Protein AF-A0A0F9JUB5-F1 (afdb_monomer_lite)

Secondary structure (DSSP, 8-state):
-PPPPHHHHHH-HHHHHHHHHHHHHTTTB-TTT--B--TTSEEEEETT-S-GGGGS-GGGEEEEEHHHHHHHHHT--HHHHHHHHHHHHHHHHHTT------

pLDDT: mean 83.16, std 13.09, range [46.84, 95.0]

Sequence (102 aa):
MRPVSKKRQAQMPEYFALVEKLRSECNNRSELSGEQGEWPGVSPHHILGRVSNGLTNPYNIIFLTDLEHKDIHKHNTRERKQALLEYIRPIREKQGYLSIDI

Radius of gyration: 13.21 Å; chains: 1; bounding box: 29×30×32 Å

Organism: NCBI:txid412755

Foldseek 3Di:
DDDDDPVVCVVCVLLVVQQVVVCVLLVCAFPPPRDHDDPPQWDWDFLVDDPDCSSNDQLRITIHGPVVVVVCVVVNDPVVSVVSSVSCVVVVVVVVDDDDPD

Structure (mmCIF, N/CA/C/O backbone):
data_AF-A0A0F9JUB5-F1
#
_entry.id   AF-A0A0F9JUB5-F1
#
loop_
_atom_site.group_PDB
_atom_site.id
_atom_site.type_symbol
_atom_site.label_atom_id
_atom_site.label_alt_id
_atom_site.label_comp_id
_atom_site.label_asym_id
_atom_site.label_entity_id
_atom_site.label_seq_id
_atom_site.pdbx_PDB_ins_code
_atom_site.Cartn_x
_atom_site.Cartn_y
_atom_site.Cartn_z
_atom_site.occupancy
_atom_site.B_iso_or_equiv
_atom_site.auth_seq_id
_atom_site.auth_comp_id
_atom_site.auth_asym_id
_atom_site.auth_atom_id
_atom_site.pdbx_PDB_model_num
ATOM 1 N N . MET A 1 1 ? -3.441 0.423 -16.520 1.00 49.38 1 MET A N 1
ATOM 2 C CA . MET A 1 1 ? -2.803 -0.905 -16.316 1.00 49.38 1 MET A CA 1
ATOM 3 C C . MET A 1 1 ? -3.557 -1.984 -17.092 1.00 49.38 1 MET A C 1
ATOM 5 O O . MET A 1 1 ? -4.768 -1.872 -17.206 1.00 49.38 1 MET A O 1
ATOM 9 N N . ARG A 1 2 ? -2.881 -3.020 -17.619 1.00 46.84 2 ARG A N 1
ATOM 10 C CA . ARG A 1 2 ? -3.558 -4.203 -18.198 1.00 46.84 2 ARG A CA 1
ATOM 11 C C . ARG A 1 2 ? -4.052 -5.128 -17.071 1.00 46.84 2 ARG A C 1
ATOM 13 O O . ARG A 1 2 ? -3.347 -5.229 -16.065 1.00 46.84 2 ARG A O 1
ATOM 20 N N . PRO A 1 3 ? -5.195 -5.821 -17.225 1.00 55.53 3 PRO A N 1
ATOM 21 C CA . PRO A 1 3 ? -5.648 -6.803 -16.245 1.00 55.53 3 PRO A CA 1
ATOM 22 C C . PRO A 1 3 ? -4.611 -7.921 -16.077 1.00 55.53 3 PRO A C 1
ATOM 24 O O . PRO A 1 3 ? -3.974 -8.358 -17.040 1.00 55.53 3 PRO A O 1
ATOM 27 N N . VAL A 1 4 ? -4.421 -8.372 -14.837 1.00 60.56 4 VAL A N 1
ATOM 28 C CA . VAL A 1 4 ? -3.536 -9.500 -14.534 1.00 60.56 4 VAL A CA 1
ATOM 29 C C . VAL A 1 4 ? -4.154 -10.777 -15.106 1.00 60.56 4 VAL A C 1
ATOM 31 O O . VAL A 1 4 ? -5.347 -11.018 -14.942 1.00 60.56 4 VAL A O 1
ATOM 34 N N . SER A 1 5 ? -3.364 -11.604 -15.794 1.00 69.81 5 SER A N 1
ATOM 35 C CA . SER A 1 5 ? -3.879 -12.851 -16.366 1.00 69.81 5 SER A CA 1
ATOM 36 C C . SER A 1 5 ? -4.339 -13.816 -15.264 1.00 69.81 5 SER A C 1
ATOM 38 O O . SER A 1 5 ? -3.661 -13.967 -14.245 1.00 69.81 5 SER A O 1
ATOM 40 N N . LYS A 1 6 ? -5.447 -14.539 -15.492 1.00 65.75 6 LYS A N 1
ATOM 41 C CA . LYS A 1 6 ? -5.956 -15.582 -14.572 1.00 65.75 6 LYS A CA 1
ATOM 42 C C . LYS A 1 6 ? -4.877 -16.612 -14.196 1.00 65.75 6 LYS A C 1
ATOM 44 O O . LYS A 1 6 ? -4.824 -17.084 -13.067 1.00 65.75 6 LYS A O 1
ATOM 49 N N . LYS A 1 7 ? -3.955 -16.892 -15.125 1.00 58.44 7 LYS A N 1
ATOM 50 C CA . LYS A 1 7 ? -2.790 -17.766 -14.916 1.00 58.44 7 LYS A CA 1
ATOM 51 C C . LYS A 1 7 ? -1.831 -17.236 -13.842 1.00 58.44 7 LYS A C 1
ATOM 53 O O . LYS A 1 7 ? -1.299 -18.024 -13.074 1.00 58.44 7 LYS A O 1
ATOM 58 N N . ARG A 1 8 ? -1.623 -15.917 -13.764 1.00 61.88 8 ARG A N 1
ATOM 59 C CA . ARG A 1 8 ? -0.768 -15.292 -12.744 1.00 61.88 8 ARG A CA 1
ATOM 60 C C . ARG A 1 8 ? -1.471 -15.193 -11.389 1.00 61.88 8 ARG A C 1
ATOM 62 O O . ARG A 1 8 ? -0.807 -15.339 -10.372 1.00 61.88 8 ARG A O 1
ATOM 69 N N . GLN A 1 9 ? -2.794 -15.009 -11.379 1.00 61.81 9 GLN A N 1
ATOM 70 C CA . GLN A 1 9 ? -3.599 -15.089 -10.153 1.00 61.81 9 GLN A CA 1
ATOM 71 C C . GLN A 1 9 ? -3.513 -16.471 -9.501 1.00 61.81 9 GLN A C 1
ATOM 73 O O . GLN A 1 9 ? -3.224 -16.571 -8.314 1.00 61.81 9 GLN A O 1
ATOM 78 N N . ALA A 1 10 ? -3.645 -17.532 -10.300 1.00 61.44 10 ALA A N 1
ATOM 79 C CA . ALA A 1 10 ? -3.543 -18.910 -9.823 1.00 61.44 10 ALA A CA 1
ATOM 80 C C . ALA A 1 10 ? -2.147 -19.295 -9.291 1.00 61.44 10 ALA A C 1
ATOM 82 O O . ALA A 1 10 ? -2.033 -20.225 -8.503 1.00 61.44 10 ALA A O 1
ATOM 83 N N . GLN A 1 11 ? -1.083 -18.599 -9.705 1.00 68.75 11 GLN A N 1
ATOM 84 C CA . GLN A 1 11 ? 0.290 -18.880 -9.263 1.00 68.75 11 GLN A CA 1
ATOM 85 C C . GLN A 1 11 ? 0.660 -18.209 -7.935 1.00 68.75 11 GLN A C 1
ATOM 87 O O . GLN A 1 11 ? 1.684 -18.552 -7.354 1.00 68.75 11 GLN A O 1
ATOM 92 N N . MET A 1 12 ? -0.133 -17.241 -7.466 1.00 79.25 12 MET A N 1
ATOM 93 C CA . MET A 1 12 ? 0.151 -16.483 -6.244 1.00 79.25 12 MET A CA 1
ATOM 94 C C . MET A 1 12 ? -1.133 -16.169 -5.454 1.00 79.25 12 MET A C 1
ATOM 96 O O . MET A 1 12 ? -1.425 -14.997 -5.204 1.00 79.25 12 MET A O 1
ATOM 100 N N . PRO A 1 13 ? -1.931 -17.182 -5.075 1.00 83.06 13 PRO A N 1
ATOM 101 C CA . PRO A 1 13 ? -3.244 -16.968 -4.465 1.00 83.06 13 PRO A CA 1
ATOM 102 C C . PRO A 1 13 ? -3.170 -16.136 -3.177 1.00 83.06 13 PRO A C 1
ATOM 104 O O . PRO A 1 13 ? -3.967 -15.221 -2.994 1.00 83.06 13 PRO A O 1
ATOM 107 N N . GLU A 1 14 ? -2.163 -16.382 -2.336 1.00 84.56 14 GLU A N 1
ATOM 108 C CA . GLU A 1 14 ? -1.954 -15.662 -1.073 1.00 84.56 14 GLU A CA 1
ATOM 109 C C . GLU A 1 14 ? -1.698 -14.165 -1.282 1.00 84.56 14 GLU A C 1
ATOM 111 O O . GLU A 1 14 ? -2.224 -13.330 -0.550 1.00 84.56 14 GLU A O 1
ATOM 116 N N . TYR A 1 15 ? -0.943 -13.807 -2.324 1.00 87.25 15 TYR A N 1
ATOM 117 C CA . TYR A 1 15 ? -0.688 -12.410 -2.670 1.00 87.25 15 TYR A CA 1
ATOM 118 C C . TYR A 1 15 ? -1.970 -11.688 -3.091 1.00 87.25 15 TYR A C 1
ATOM 120 O O . TYR A 1 15 ? -2.243 -10.587 -2.618 1.00 87.25 15 TYR A O 1
ATOM 128 N N . PHE A 1 16 ? -2.765 -12.293 -3.979 1.00 86.56 16 PHE A N 1
ATOM 129 C CA . PHE A 1 16 ? -3.997 -11.657 -4.446 1.00 86.56 16 PHE A CA 1
ATOM 130 C C . PHE A 1 16 ? -5.034 -11.545 -3.332 1.00 86.56 16 PHE A C 1
ATOM 132 O O . PHE A 1 16 ? -5.643 -10.485 -3.205 1.00 86.56 16 PHE A O 1
ATOM 139 N N . ALA A 1 17 ? -5.163 -12.574 -2.490 1.00 89.75 17 ALA A N 1
ATOM 140 C CA . ALA A 1 17 ? -6.020 -12.530 -1.310 1.00 89.75 17 ALA A CA 1
ATOM 141 C C . ALA A 1 17 ? -5.600 -11.407 -0.347 1.00 89.75 17 ALA A C 1
ATOM 143 O O . ALA A 1 17 ? -6.446 -10.650 0.125 1.00 89.75 17 ALA A O 1
ATOM 144 N N . LEU A 1 18 ? -4.293 -11.244 -0.105 1.00 91.56 18 LEU A N 1
ATOM 145 C CA . LEU A 1 18 ? -3.775 -10.156 0.723 1.00 91.56 18 LEU A CA 1
ATOM 146 C C . LEU A 1 18 ? -4.084 -8.779 0.124 1.00 91.56 18 LEU A C 1
ATOM 148 O O . LEU A 1 18 ? -4.580 -7.902 0.825 1.00 91.56 18 LEU A O 1
ATOM 152 N N . VAL A 1 19 ? -3.804 -8.577 -1.165 1.00 90.88 19 VAL A N 1
ATOM 153 C CA . VAL A 1 19 ? -4.064 -7.302 -1.853 1.00 90.88 19 VAL A CA 1
ATOM 154 C C . VAL A 1 19 ? -5.551 -6.958 -1.820 1.00 90.88 19 VAL A C 1
ATOM 156 O O . VAL A 1 19 ? -5.904 -5.816 -1.543 1.00 90.88 19 VAL A O 1
ATOM 159 N N . GLU A 1 20 ? -6.431 -7.922 -2.075 1.00 90.81 20 GLU A N 1
ATOM 160 C CA . GLU A 1 20 ? -7.878 -7.708 -2.026 1.00 90.81 20 GLU A CA 1
ATOM 161 C C . GLU A 1 20 ? -8.355 -7.347 -0.612 1.00 90.81 20 GLU A C 1
ATOM 163 O O . GLU A 1 20 ? -9.111 -6.387 -0.444 1.00 90.81 20 GLU A O 1
ATOM 168 N N . LYS A 1 21 ? -7.832 -8.034 0.411 1.00 92.94 21 LYS A N 1
ATOM 169 C CA . LYS A 1 21 ? -8.115 -7.730 1.816 1.00 92.94 21 LYS A CA 1
ATOM 170 C C . LYS A 1 21 ? -7.670 -6.316 2.195 1.00 92.94 21 LYS A C 1
ATOM 172 O O . LYS A 1 21 ? -8.496 -5.525 2.644 1.00 92.94 21 LYS A O 1
ATOM 177 N N . LEU A 1 22 ? -6.405 -5.969 1.947 1.00 93.31 22 LEU A N 1
ATOM 178 C CA . LEU A 1 22 ? -5.853 -4.642 2.246 1.00 93.31 22 LEU A CA 1
ATOM 179 C C . LEU A 1 22 ? -6.628 -3.527 1.529 1.00 93.31 22 LEU A C 1
ATOM 181 O O . LEU A 1 22 ? -6.893 -2.474 2.106 1.00 93.31 22 LEU A O 1
ATOM 185 N N . ARG A 1 23 ? -7.047 -3.774 0.285 1.00 90.81 23 ARG A N 1
ATOM 186 C CA . ARG A 1 23 ? -7.857 -2.834 -0.493 1.00 90.81 23 ARG A CA 1
ATOM 187 C C . ARG A 1 23 ? -9.233 -2.589 0.126 1.00 90.81 23 ARG A C 1
ATOM 189 O O . ARG A 1 23 ? -9.713 -1.454 0.144 1.00 90.81 23 ARG A O 1
ATOM 196 N N . SER A 1 24 ? -9.879 -3.649 0.605 1.00 90.69 24 SER A N 1
ATOM 197 C CA . SER A 1 24 ? -11.142 -3.532 1.331 1.00 90.69 24 SER A CA 1
ATOM 198 C C . SER A 1 24 ? -10.942 -2.768 2.642 1.00 90.69 24 SER A C 1
ATOM 200 O O . SER A 1 24 ? -11.733 -1.885 2.963 1.00 90.69 24 SER A O 1
ATOM 202 N N . GLU A 1 25 ? -9.860 -3.053 3.371 1.00 91.94 25 GLU A N 1
ATOM 203 C CA . GLU A 1 25 ? -9.524 -2.397 4.641 1.00 91.94 25 GLU A CA 1
ATOM 204 C C . GLU A 1 25 ? -9.202 -0.898 4.471 1.00 91.94 25 GLU A C 1
ATOM 206 O O . GLU A 1 25 ? -9.476 -0.113 5.379 1.00 91.94 25 GLU A O 1
ATOM 211 N N . CYS A 1 26 ? -8.686 -0.462 3.312 1.00 89.75 26 CYS A N 1
ATOM 212 C CA . CYS A 1 26 ? -8.508 0.964 2.997 1.00 89.75 26 CYS A CA 1
ATOM 213 C C . CYS A 1 26 ? -9.736 1.622 2.330 1.00 89.75 26 CYS A C 1
ATOM 215 O O . CYS A 1 26 ? -9.712 2.821 2.032 1.00 89.75 26 CYS A O 1
ATOM 217 N N . ASN A 1 27 ? -10.830 0.877 2.130 1.00 89.81 27 ASN A N 1
ATOM 218 C CA . ASN A 1 27 ? -12.046 1.321 1.442 1.00 89.81 27 ASN A CA 1
ATOM 219 C C . ASN A 1 27 ? -11.783 1.852 0.018 1.00 89.81 27 ASN A C 1
ATOM 221 O O . ASN A 1 27 ? -12.316 2.890 -0.373 1.00 89.81 27 ASN A O 1
ATOM 225 N N . ASN A 1 28 ? -10.940 1.160 -0.759 1.00 87.31 28 ASN A N 1
ATOM 226 C CA . ASN A 1 28 ? -10.572 1.556 -2.129 1.00 87.31 28 ASN A CA 1
ATOM 227 C C . ASN A 1 28 ? -9.954 2.967 -2.237 1.00 87.31 28 ASN A C 1
ATOM 229 O O . ASN A 1 28 ? -10.136 3.656 -3.244 1.00 87.31 28 ASN A O 1
ATOM 233 N N . ARG A 1 29 ? -9.238 3.410 -1.198 1.00 90.94 29 ARG A N 1
ATOM 234 C CA . ARG A 1 29 ? -8.576 4.720 -1.160 1.00 90.94 29 ARG A CA 1
ATOM 235 C C . ARG A 1 29 ? -7.070 4.595 -1.211 1.00 90.94 29 ARG A C 1
ATOM 237 O O . ARG A 1 29 ? -6.510 3.592 -0.765 1.00 90.94 29 ARG A O 1
ATOM 244 N N . SER A 1 30 ? -6.429 5.649 -1.704 1.00 92.88 30 SER A N 1
ATOM 245 C CA . SER A 1 30 ? -5.019 5.869 -1.426 1.00 92.88 30 SER A CA 1
ATOM 246 C C . SER A 1 30 ? -4.803 5.940 0.079 1.00 92.88 30 SER A C 1
ATOM 248 O O . SER A 1 30 ? -5.523 6.625 0.805 1.00 92.88 30 SER A O 1
ATOM 250 N N . GLU A 1 31 ? -3.785 5.235 0.540 1.00 93.56 31 GLU A N 1
ATOM 251 C CA . GLU A 1 31 ? -3.350 5.263 1.923 1.00 93.56 31 GLU A CA 1
ATOM 252 C C . GLU A 1 31 ? -2.452 6.464 2.218 1.00 93.56 31 GLU A C 1
ATOM 254 O O . GLU A 1 31 ? -2.188 6.696 3.386 1.00 93.56 31 GLU A O 1
ATOM 259 N N . LEU A 1 32 ? -2.016 7.239 1.212 1.00 92.19 32 LEU A N 1
ATOM 260 C CA . LEU A 1 32 ? -1.283 8.495 1.418 1.00 92.19 32 LEU A CA 1
ATOM 261 C C . LEU A 1 32 ? -2.209 9.713 1.447 1.00 92.19 32 LEU A C 1
ATOM 263 O O . LEU A 1 32 ? -2.195 10.471 2.414 1.00 92.19 32 LEU A O 1
ATOM 267 N N . SER A 1 33 ? -3.000 9.917 0.394 1.00 92.00 33 SER A N 1
ATOM 268 C CA . SER A 1 33 ? -3.869 11.097 0.253 1.00 92.00 33 SER A CA 1
ATOM 269 C C . SER A 1 33 ? -5.293 10.884 0.761 1.00 92.00 33 SER A C 1
ATOM 271 O O . SER A 1 33 ? -6.008 11.854 1.008 1.00 92.00 33 SER A O 1
ATOM 273 N N . GLY A 1 34 ? -5.739 9.633 0.909 1.00 89.00 34 GLY A N 1
ATOM 274 C CA . GLY A 1 34 ? -7.139 9.319 1.196 1.00 89.00 34 GLY A CA 1
ATOM 275 C C . GLY A 1 34 ? -8.068 9.458 -0.014 1.00 89.00 34 GLY A C 1
ATOM 276 O O . GLY A 1 34 ? -9.274 9.253 0.134 1.00 89.00 34 GLY A O 1
ATOM 277 N N . GLU A 1 35 ? -7.544 9.780 -1.201 1.00 87.62 35 GLU A N 1
ATOM 278 C CA . GLU A 1 35 ? -8.344 9.890 -2.421 1.00 87.62 35 GLU A CA 1
ATOM 279 C C . GLU A 1 35 ? -8.970 8.540 -2.790 1.00 87.62 35 GLU A C 1
ATOM 281 O O . GLU A 1 35 ? -8.296 7.506 -2.823 1.00 87.62 35 GLU A O 1
ATOM 286 N N . GLN A 1 36 ? -10.279 8.546 -3.062 1.00 79.88 36 GLN A N 1
ATOM 287 C CA . GLN A 1 36 ? -10.974 7.394 -3.632 1.00 79.88 36 GLN A CA 1
ATOM 288 C C . GLN A 1 36 ? -10.665 7.291 -5.121 1.00 79.88 36 GLN A C 1
ATOM 290 O O . GLN A 1 36 ? -10.703 8.284 -5.844 1.00 79.88 36 GLN A O 1
ATOM 295 N N . GLY A 1 37 ? -10.438 6.070 -5.592 1.00 67.38 37 GLY A N 1
ATOM 296 C CA . GLY A 1 37 ? -10.367 5.795 -7.018 1.00 67.38 37 GLY A CA 1
ATOM 297 C C . GLY A 1 37 ? -10.931 4.422 -7.328 1.00 67.38 37 GLY A C 1
ATOM 298 O O . GLY A 1 37 ? -10.582 3.424 -6.694 1.00 67.38 37 GLY A O 1
ATOM 299 N N . GLU A 1 38 ? -11.803 4.360 -8.330 1.00 65.81 38 GLU A N 1
ATOM 300 C CA . GLU A 1 38 ? -12.219 3.085 -8.898 1.00 65.81 38 GLU A CA 1
ATOM 301 C C . GLU A 1 38 ? -11.022 2.415 -9.555 1.00 65.81 38 GLU A C 1
ATOM 303 O O . GLU A 1 38 ? -10.239 3.061 -10.247 1.00 65.81 38 GLU A O 1
ATOM 308 N N . TRP A 1 39 ? -10.867 1.109 -9.355 1.00 58.22 39 TRP A N 1
ATOM 309 C CA . TRP A 1 39 ? -9.784 0.366 -9.988 1.00 58.22 39 TRP A CA 1
ATOM 310 C C . TRP A 1 39 ? -9.841 0.497 -11.510 1.00 58.22 39 TRP A C 1
ATOM 312 O O . TRP A 1 39 ? -10.885 0.213 -12.097 1.00 58.22 39 TRP A O 1
ATOM 322 N N . PRO A 1 40 ? -8.724 0.853 -12.168 1.00 58.94 40 PRO A N 1
ATOM 323 C CA . PRO A 1 40 ? -7.337 0.778 -11.678 1.00 58.94 40 PRO A CA 1
ATOM 324 C C . PRO A 1 40 ? -6.772 2.023 -10.958 1.00 58.94 40 PRO A C 1
ATOM 326 O O . PRO A 1 40 ? -5.581 2.039 -10.664 1.00 58.94 40 PRO A O 1
ATOM 329 N N . GLY A 1 41 ? -7.582 3.036 -10.658 1.00 73.00 41 GLY A N 1
ATOM 330 C CA . GLY A 1 41 ? -7.161 4.340 -10.134 1.00 73.00 41 GLY A CA 1
ATOM 331 C C . GLY A 1 41 ? -6.420 4.330 -8.793 1.00 73.00 41 GLY A C 1
ATOM 332 O O . GLY A 1 41 ? -5.610 5.224 -8.579 1.00 73.00 41 GLY A O 1
ATOM 333 N N . VAL A 1 42 ? -6.630 3.321 -7.933 1.00 86.00 42 VAL A N 1
ATOM 334 C CA . VAL A 1 42 ? -5.815 3.071 -6.729 1.00 86.00 42 VAL A CA 1
ATOM 335 C C . VAL A 1 42 ? -5.222 1.665 -6.797 1.00 86.00 42 VAL A C 1
ATOM 337 O O . VAL A 1 42 ? -5.954 0.674 -6.809 1.00 86.00 42 VAL A O 1
ATOM 340 N N . SER A 1 43 ? -3.894 1.570 -6.829 1.00 88.12 43 SER A N 1
ATOM 341 C CA . SER A 1 43 ? -3.158 0.327 -7.085 1.00 88.12 43 SER A CA 1
ATOM 342 C C . SER A 1 43 ? -2.110 0.023 -6.004 1.00 88.12 43 SER A C 1
ATOM 344 O O . SER A 1 43 ? -1.506 0.953 -5.462 1.00 88.12 43 SER A O 1
ATOM 346 N N . PRO A 1 44 ? -1.826 -1.263 -5.710 1.00 91.31 44 PRO A N 1
ATOM 347 C CA . PRO A 1 44 ? -0.811 -1.642 -4.733 1.00 91.31 44 PRO A CA 1
ATOM 348 C C . PRO A 1 44 ? 0.602 -1.319 -5.241 1.00 91.31 44 PRO A C 1
ATOM 350 O O . PRO A 1 44 ? 1.010 -1.732 -6.333 1.00 91.31 44 PRO A O 1
ATOM 353 N N . HIS A 1 45 ? 1.377 -0.628 -4.416 1.00 91.62 45 HIS A N 1
ATOM 354 C CA . HIS A 1 45 ? 2.801 -0.363 -4.581 1.00 91.62 45 HIS A CA 1
ATOM 355 C C . HIS A 1 45 ? 3.609 -1.169 -3.560 1.00 91.62 45 HIS A C 1
ATOM 357 O O . HIS A 1 45 ? 3.177 -1.324 -2.423 1.00 91.62 45 HIS A O 1
ATOM 363 N N . HIS A 1 46 ? 4.781 -1.672 -3.964 1.00 92.06 46 HIS A N 1
ATOM 364 C CA . HIS A 1 46 ? 5.680 -2.410 -3.071 1.00 92.06 46 HIS A CA 1
ATOM 365 C C . HIS A 1 46 ? 6.878 -1.534 -2.705 1.00 92.06 46 HIS A C 1
ATOM 367 O O . HIS A 1 46 ? 7.743 -1.317 -3.555 1.00 92.06 46 HIS A O 1
ATOM 373 N N . ILE A 1 47 ? 6.938 -1.060 -1.461 1.00 91.06 47 ILE A N 1
ATOM 374 C CA . ILE A 1 47 ? 7.874 -0.018 -1.003 1.00 91.06 47 ILE A CA 1
ATOM 375 C C . ILE A 1 47 ? 9.342 -0.459 -1.169 1.00 91.06 47 ILE A C 1
ATOM 377 O O . ILE A 1 47 ? 10.182 0.269 -1.700 1.00 91.06 47 ILE A O 1
ATOM 381 N N . LEU A 1 48 ? 9.658 -1.691 -0.773 1.00 88.44 48 LEU A N 1
ATOM 382 C CA . LEU A 1 48 ? 10.979 -2.312 -0.901 1.00 88.44 48 LEU A CA 1
ATOM 383 C C . LEU A 1 48 ? 11.173 -3.049 -2.236 1.00 88.44 48 LEU A C 1
ATOM 385 O O . LEU A 1 48 ? 12.233 -3.622 -2.485 1.00 88.44 48 LEU A O 1
ATOM 389 N N . GLY A 1 49 ? 10.182 -3.010 -3.130 1.00 83.38 49 GLY A N 1
ATOM 390 C CA . GLY A 1 49 ? 10.155 -3.804 -4.354 1.00 83.38 49 GLY A CA 1
ATOM 391 C C . GLY A 1 49 ? 9.602 -5.218 -4.143 1.00 83.38 49 GLY A C 1
ATOM 392 O O . GLY A 1 49 ? 9.050 -5.554 -3.098 1.00 83.38 49 GLY A O 1
ATOM 393 N N . ARG A 1 50 ? 9.715 -6.050 -5.186 1.00 78.12 50 ARG A N 1
ATOM 394 C CA . ARG A 1 50 ? 9.097 -7.390 -5.279 1.00 78.12 50 ARG A CA 1
ATOM 395 C C . ARG A 1 50 ? 10.050 -8.541 -4.921 1.00 78.12 50 ARG A C 1
ATOM 397 O O . ARG A 1 50 ? 9.904 -9.639 -5.446 1.00 78.12 50 ARG A O 1
ATOM 404 N N . VAL A 1 51 ? 11.072 -8.276 -4.112 1.00 69.56 51 VAL A N 1
ATOM 405 C CA . VAL A 1 51 ? 12.112 -9.260 -3.769 1.00 69.56 51 VAL A CA 1
ATOM 406 C C . VAL A 1 51 ? 11.661 -10.168 -2.617 1.00 69.56 51 VAL A C 1
ATOM 408 O O . VAL A 1 51 ? 11.170 -9.680 -1.602 1.00 69.56 51 VAL A O 1
ATOM 411 N N . SER A 1 52 ? 11.870 -11.485 -2.773 1.00 63.59 52 SER A N 1
ATOM 412 C CA . SER A 1 52 ? 11.615 -12.528 -1.759 1.00 63.59 52 SER A CA 1
ATOM 413 C C . S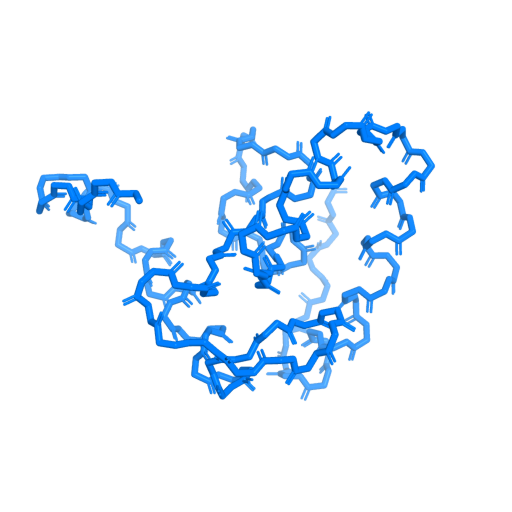ER A 1 52 ? 10.194 -12.469 -1.146 1.00 63.59 52 SER A C 1
ATOM 415 O O . SER A 1 52 ? 9.227 -12.164 -1.848 1.00 63.59 52 SER A O 1
ATOM 417 N N . ASN A 1 53 ? 10.0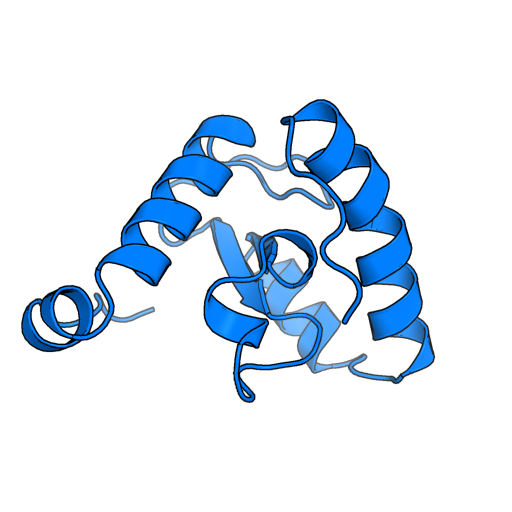63 -12.728 0.161 1.00 60.91 53 ASN A N 1
ATOM 418 C CA . ASN A 1 53 ? 8.833 -12.676 0.966 1.00 60.91 53 ASN A CA 1
ATOM 419 C C . ASN A 1 53 ? 8.156 -11.287 1.011 1.00 60.91 53 ASN A C 1
ATOM 421 O O . ASN A 1 53 ? 7.095 -11.131 1.609 1.00 60.91 53 ASN A O 1
ATOM 425 N N . GLY A 1 54 ? 8.727 -10.260 0.369 1.00 70.50 54 GLY A N 1
ATOM 426 C CA . GLY A 1 54 ? 8.157 -8.913 0.341 1.00 70.50 54 GLY A CA 1
ATOM 427 C C . GLY A 1 54 ? 6.818 -8.814 -0.397 1.00 70.50 54 GLY A C 1
ATOM 428 O O . GLY A 1 54 ? 6.108 -7.829 -0.219 1.00 70.50 54 GLY A O 1
ATOM 429 N N . LEU A 1 55 ? 6.455 -9.805 -1.218 1.00 81.31 55 LEU A N 1
ATOM 430 C CA . LEU A 1 55 ? 5.184 -9.807 -1.953 1.00 81.31 55 LEU A CA 1
ATOM 431 C C . LEU A 1 55 ? 3.980 -10.058 -1.040 1.00 81.31 55 LEU A C 1
ATOM 433 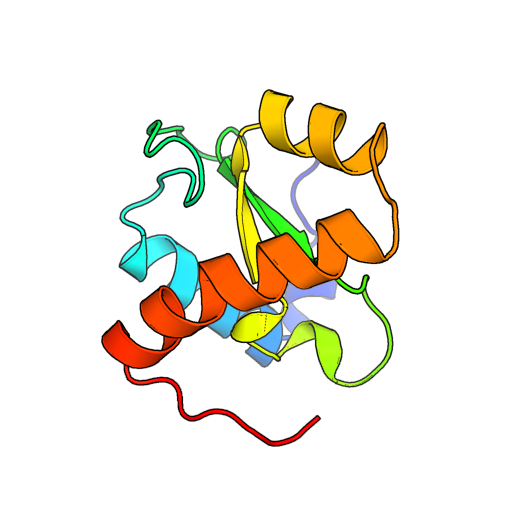O O . LEU A 1 55 ? 2.939 -9.453 -1.251 1.00 81.31 55 LEU A O 1
ATOM 437 N N . THR A 1 56 ? 4.112 -10.909 -0.026 1.00 85.19 56 THR A N 1
ATOM 438 C CA . THR A 1 56 ? 3.032 -11.235 0.924 1.00 85.19 56 THR A CA 1
ATOM 439 C C . THR A 1 56 ? 3.193 -10.523 2.266 1.00 85.19 56 THR A C 1
ATOM 441 O O . THR A 1 56 ? 2.448 -10.791 3.204 1.00 85.19 56 THR A O 1
ATOM 444 N N . ASN A 1 57 ? 4.139 -9.586 2.368 1.00 89.38 57 ASN A N 1
ATOM 445 C CA . ASN A 1 57 ? 4.309 -8.767 3.558 1.00 89.38 57 ASN A CA 1
ATOM 446 C C . ASN A 1 57 ? 3.360 -7.548 3.508 1.00 89.38 57 ASN A C 1
ATOM 448 O O . ASN A 1 57 ? 3.574 -6.658 2.677 1.00 89.38 57 ASN A O 1
ATOM 452 N N . PRO A 1 58 ? 2.359 -7.441 4.406 1.00 92.12 58 PRO A N 1
ATOM 453 C CA . PRO A 1 58 ? 1.418 -6.320 4.419 1.00 92.12 58 PRO A CA 1
ATOM 454 C C . PRO A 1 58 ? 2.093 -4.963 4.668 1.00 92.12 58 PRO A C 1
ATOM 456 O O . PRO A 1 58 ? 1.612 -3.946 4.171 1.00 92.12 58 PRO A O 1
ATOM 459 N N . TYR A 1 59 ? 3.224 -4.932 5.380 1.00 92.62 59 TYR A N 1
ATOM 460 C CA . TYR A 1 59 ? 3.994 -3.711 5.642 1.00 92.62 59 TYR A CA 1
ATOM 461 C C . TYR A 1 59 ? 4.774 -3.225 4.423 1.00 92.62 59 TYR A C 1
ATOM 463 O O . TYR A 1 5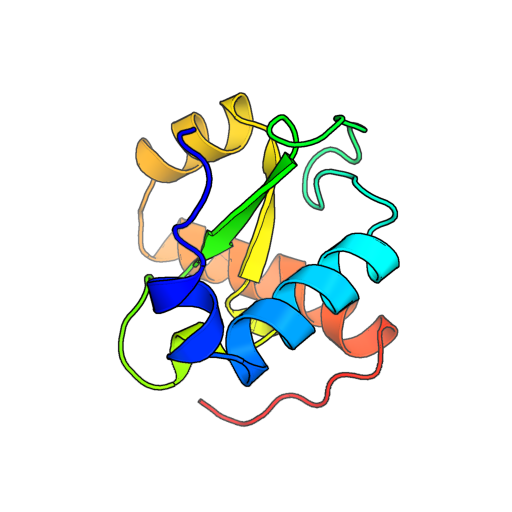9 ? 5.185 -2.072 4.373 1.00 92.62 59 TYR A O 1
ATOM 471 N N . ASN A 1 60 ? 4.984 -4.085 3.426 1.00 92.44 60 ASN A N 1
ATOM 472 C CA . ASN A 1 60 ? 5.640 -3.696 2.185 1.00 92.44 60 ASN A CA 1
ATOM 473 C C . ASN A 1 60 ? 4.648 -3.157 1.143 1.00 92.44 60 ASN A C 1
ATOM 475 O O . ASN A 1 60 ? 5.075 -2.663 0.103 1.00 92.44 60 ASN A O 1
ATOM 479 N N . ILE A 1 61 ? 3.341 -3.264 1.387 1.00 93.25 61 ILE A N 1
ATOM 480 C CA . ILE A 1 61 ? 2.300 -2.886 0.432 1.00 93.25 61 ILE A CA 1
ATOM 481 C C . ILE A 1 61 ? 1.652 -1.580 0.879 1.00 93.25 61 ILE A C 1
ATOM 483 O O . ILE A 1 61 ? 1.228 -1.461 2.024 1.00 93.25 61 ILE A O 1
ATOM 487 N N . ILE A 1 62 ? 1.517 -0.634 -0.047 1.00 93.69 62 ILE A N 1
ATOM 488 C CA . ILE A 1 62 ? 0.746 0.601 0.134 1.00 93.69 62 ILE A CA 1
ATOM 489 C C . ILE A 1 62 ? -0.144 0.850 -1.089 1.00 93.69 62 ILE A C 1
ATOM 491 O O . ILE A 1 62 ? 0.302 0.687 -2.226 1.00 93.69 62 ILE A O 1
ATOM 495 N N . PHE A 1 63 ? -1.407 1.209 -0.876 1.00 94.06 63 PHE A N 1
ATOM 496 C CA . PHE A 1 63 ? -2.344 1.566 -1.941 1.00 94.06 63 PHE A CA 1
ATOM 497 C C . PHE A 1 63 ? -2.241 3.043 -2.276 1.00 94.06 63 PHE A C 1
ATOM 499 O O . PHE A 1 63 ? -2.253 3.887 -1.388 1.00 94.06 63 PHE A O 1
ATOM 506 N N . LEU A 1 64 ? -2.136 3.347 -3.564 1.00 92.62 64 LEU A N 1
ATOM 507 C CA . LEU A 1 64 ? -1.786 4.676 -4.047 1.00 92.62 64 LEU A CA 1
ATOM 508 C C . LEU A 1 64 ? -2.497 4.991 -5.354 1.00 92.62 64 LEU A C 1
ATOM 510 O O . LEU A 1 64 ? -2.750 4.080 -6.147 1.00 92.62 64 LEU A O 1
ATOM 514 N N . THR A 1 65 ? -2.730 6.272 -5.613 1.00 91.38 65 THR A N 1
ATOM 515 C CA . THR A 1 65 ? -3.195 6.748 -6.915 1.00 91.38 65 THR A CA 1
ATOM 516 C C . THR A 1 65 ? -2.109 6.624 -7.985 1.00 91.38 65 THR A C 1
ATOM 518 O O . THR A 1 65 ? -0.912 6.525 -7.693 1.00 91.38 65 THR A O 1
ATOM 521 N N . ASP A 1 66 ? -2.502 6.680 -9.258 1.00 88.38 66 ASP A N 1
ATOM 522 C CA . ASP A 1 66 ? -1.556 6.682 -10.383 1.00 88.38 66 ASP A CA 1
ATOM 523 C C . ASP A 1 66 ? -0.544 7.846 -10.321 1.00 88.38 66 ASP A C 1
ATOM 525 O O . ASP A 1 66 ? 0.594 7.709 -10.783 1.00 88.38 66 ASP A O 1
ATOM 529 N N . LEU A 1 67 ? -0.940 8.999 -9.769 1.00 89.19 67 LEU A N 1
ATOM 530 C CA . LEU A 1 67 ? -0.055 10.156 -9.601 1.00 89.19 67 LEU A CA 1
ATOM 531 C C . LEU A 1 67 ? 0.977 9.911 -8.496 1.00 89.19 67 LEU A C 1
ATOM 533 O O . LEU A 1 67 ? 2.166 10.145 -8.711 1.00 89.19 67 LEU A O 1
ATOM 537 N N . GLU A 1 68 ? 0.546 9.364 -7.362 1.00 91.75 68 GLU A N 1
ATOM 538 C CA . GLU A 1 68 ? 1.429 9.002 -6.249 1.00 91.75 68 GLU A CA 1
ATOM 539 C C . GLU A 1 68 ? 2.413 7.893 -6.642 1.00 91.75 68 GLU A C 1
ATOM 541 O O . GLU A 1 68 ? 3.590 7.959 -6.288 1.00 91.75 68 GLU A O 1
ATOM 546 N N . HIS A 1 69 ? 1.981 6.909 -7.445 1.00 89.44 69 HIS A N 1
ATOM 547 C CA . HIS A 1 69 ? 2.889 5.898 -8.008 1.00 89.44 69 HIS A CA 1
ATOM 548 C C . HIS A 1 69 ? 4.030 6.544 -8.794 1.00 89.44 69 HIS A C 1
ATOM 550 O O . HIS A 1 69 ? 5.193 6.175 -8.620 1.00 89.44 69 HIS A O 1
ATOM 556 N N . LYS A 1 70 ? 3.710 7.507 -9.666 1.00 89.31 70 LYS A N 1
ATOM 557 C CA . LYS A 1 70 ? 4.714 8.213 -10.477 1.00 89.31 70 LYS A CA 1
ATOM 558 C C . LYS A 1 70 ? 5.666 9.030 -9.607 1.00 89.31 70 LYS A C 1
ATOM 560 O O . LYS A 1 70 ? 6.869 9.012 -9.867 1.00 89.31 70 LYS A O 1
ATOM 565 N N . ASP A 1 71 ? 5.143 9.705 -8.586 1.00 90.12 71 ASP A N 1
ATOM 566 C CA . ASP A 1 71 ? 5.942 10.499 -7.652 1.00 90.12 71 ASP A CA 1
ATOM 567 C C . ASP A 1 71 ? 6.949 9.631 -6.884 1.00 90.12 71 ASP A C 1
ATOM 569 O O . ASP A 1 71 ? 8.155 9.890 -6.915 1.00 90.12 71 ASP A O 1
ATOM 573 N N . ILE A 1 72 ? 6.490 8.518 -6.304 1.00 88.19 72 ILE A N 1
ATOM 574 C CA . ILE A 1 72 ? 7.362 7.591 -5.571 1.00 88.19 72 ILE A CA 1
ATOM 575 C C . ILE A 1 72 ? 8.438 7.002 -6.482 1.00 88.19 72 ILE A C 1
ATOM 577 O O . ILE A 1 72 ? 9.600 6.915 -6.084 1.00 88.19 72 ILE A O 1
ATOM 581 N N . HIS A 1 73 ? 8.094 6.627 -7.718 1.00 86.00 73 HIS A N 1
ATOM 582 C CA . HIS A 1 73 ? 9.083 6.120 -8.670 1.00 86.00 73 HIS A CA 1
ATOM 583 C C . HIS A 1 73 ? 10.150 7.159 -9.029 1.00 86.00 73 HIS A C 1
ATOM 585 O O . HIS A 1 73 ? 11.314 6.792 -9.203 1.00 86.00 73 HIS A O 1
ATOM 591 N N . LYS A 1 74 ? 9.779 8.441 -9.105 1.00 87.06 74 LYS A N 1
ATOM 592 C CA . LYS A 1 74 ? 10.710 9.545 -9.360 1.00 87.06 74 LYS A CA 1
ATOM 593 C C . LYS A 1 74 ? 11.618 9.831 -8.157 1.00 87.06 74 LYS A C 1
ATOM 595 O O . LYS A 1 74 ? 12.773 10.203 -8.347 1.00 87.06 74 LYS A O 1
ATOM 600 N N . HIS A 1 75 ? 11.125 9.609 -6.939 1.00 85.38 75 HIS A N 1
ATOM 601 C CA . HIS A 1 75 ? 11.810 9.913 -5.677 1.00 85.38 75 HIS A CA 1
ATOM 602 C C . HIS A 1 75 ? 12.154 8.652 -4.860 1.00 85.38 75 HIS A C 1
ATOM 604 O O . HIS A 1 75 ? 12.026 8.620 -3.637 1.00 85.38 75 HIS A O 1
ATOM 610 N N . ASN A 1 76 ? 12.615 7.599 -5.541 1.00 83.69 76 ASN A N 1
ATOM 611 C CA . ASN A 1 76 ? 12.832 6.264 -4.975 1.00 83.69 76 ASN A CA 1
ATOM 612 C C . ASN A 1 76 ? 14.145 6.124 -4.166 1.00 83.69 76 ASN A C 1
ATOM 614 O O . ASN A 1 76 ? 14.970 5.252 -4.454 1.00 83.69 76 ASN A O 1
ATOM 618 N N . THR A 1 77 ? 14.370 6.991 -3.175 1.00 90.56 77 THR A N 1
ATOM 619 C CA . THR A 1 77 ? 15.556 6.929 -2.300 1.00 90.56 77 THR A CA 1
ATOM 620 C C . THR A 1 77 ? 15.347 5.986 -1.114 1.00 90.56 77 THR A C 1
ATOM 622 O O . THR A 1 77 ? 14.222 5.601 -0.785 1.00 90.56 77 THR A O 1
ATOM 625 N N . ARG A 1 78 ? 16.441 5.603 -0.442 1.00 89.50 78 ARG A N 1
ATOM 626 C CA . ARG A 1 78 ? 16.384 4.750 0.755 1.00 89.50 78 ARG A CA 1
ATOM 627 C C . ARG A 1 78 ? 15.602 5.425 1.883 1.00 89.50 78 ARG A C 1
ATOM 629 O O . ARG A 1 78 ? 14.772 4.782 2.515 1.00 89.50 78 ARG A O 1
ATOM 636 N N . GLU A 1 79 ? 15.839 6.713 2.096 1.00 91.62 79 GLU A N 1
ATOM 637 C CA . GLU A 1 79 ? 15.191 7.527 3.126 1.00 91.62 79 GLU A CA 1
ATOM 638 C C . GLU A 1 79 ? 13.685 7.604 2.877 1.00 91.62 79 GLU A C 1
ATOM 640 O O . GLU A 1 79 ? 12.890 7.438 3.799 1.00 91.62 79 GLU A O 1
ATOM 645 N N . ARG A 1 80 ? 13.273 7.774 1.613 1.00 90.50 80 ARG A N 1
ATOM 646 C CA . ARG A 1 80 ? 11.853 7.821 1.257 1.00 90.50 80 ARG A CA 1
ATOM 647 C C . ARG A 1 80 ? 11.162 6.479 1.482 1.00 90.50 80 ARG A C 1
ATOM 649 O O . ARG A 1 80 ? 10.049 6.461 1.998 1.00 90.50 80 ARG A O 1
ATOM 656 N N . LYS A 1 81 ? 11.819 5.364 1.145 1.00 91.38 81 LYS A N 1
ATOM 657 C CA . LYS A 1 81 ? 11.300 4.019 1.445 1.00 91.38 81 LYS A CA 1
ATOM 658 C C . LYS A 1 81 ? 11.131 3.800 2.943 1.00 91.38 81 LYS A C 1
ATOM 660 O O . LYS A 1 81 ? 10.089 3.311 3.360 1.00 91.38 81 LYS A O 1
ATOM 665 N N . GLN A 1 82 ? 12.126 4.189 3.739 1.00 92.62 82 GLN A N 1
ATOM 666 C CA . GLN A 1 82 ? 12.069 4.071 5.194 1.00 92.62 82 GLN A CA 1
ATOM 667 C C . GLN A 1 82 ? 10.907 4.890 5.772 1.00 92.62 82 GLN A C 1
ATOM 669 O O . GLN A 1 82 ? 10.104 4.353 6.528 1.00 92.62 82 GLN A O 1
ATOM 674 N N . ALA A 1 83 ? 10.743 6.140 5.331 1.00 93.31 83 ALA A N 1
ATOM 675 C CA . ALA A 1 83 ? 9.630 6.988 5.752 1.00 93.31 83 ALA A CA 1
ATOM 676 C C . ALA A 1 83 ? 8.257 6.387 5.391 1.00 93.31 83 ALA A C 1
ATOM 678 O O . ALA A 1 83 ? 7.318 6.469 6.178 1.00 93.31 83 ALA A O 1
ATOM 679 N N . LEU A 1 84 ? 8.126 5.752 4.220 1.00 93.75 84 LEU A N 1
ATOM 680 C CA . 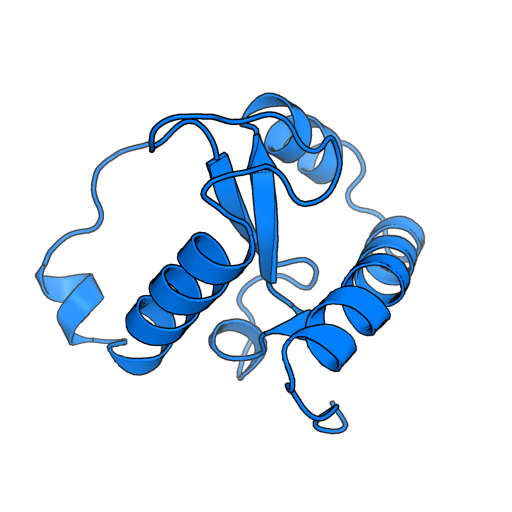LEU A 1 84 ? 6.891 5.064 3.821 1.00 93.75 84 LEU A CA 1
ATOM 681 C C . LEU A 1 84 ? 6.612 3.818 4.675 1.00 93.75 84 LEU A C 1
ATOM 683 O O . LEU A 1 84 ? 5.460 3.569 5.025 1.00 93.75 84 LEU A O 1
ATOM 687 N N . LEU A 1 85 ? 7.645 3.050 5.033 1.00 92.81 85 LEU A N 1
ATOM 688 C CA . LEU A 1 85 ? 7.510 1.901 5.936 1.00 92.81 85 LEU A CA 1
ATOM 689 C C . LEU A 1 85 ? 7.083 2.331 7.344 1.00 92.81 85 LEU A C 1
ATOM 691 O O . LEU A 1 85 ? 6.219 1.702 7.951 1.00 92.81 85 LEU A O 1
ATOM 695 N N . GLU A 1 86 ? 7.666 3.411 7.860 1.00 94.88 86 GLU A N 1
ATOM 696 C CA . GLU A 1 86 ? 7.287 3.992 9.152 1.00 94.88 86 GLU A CA 1
ATOM 697 C C . GLU A 1 86 ? 5.861 4.540 9.125 1.00 94.88 86 GLU A C 1
ATOM 699 O O . GLU A 1 86 ? 5.117 4.362 10.087 1.00 94.88 86 GLU A O 1
ATOM 704 N N . TYR A 1 87 ? 5.454 5.135 8.003 1.00 95.00 87 TYR A N 1
ATOM 705 C CA . TYR A 1 87 ? 4.098 5.628 7.796 1.00 95.00 87 TYR A CA 1
ATOM 706 C C . TYR A 1 87 ? 3.053 4.501 7.770 1.00 95.00 87 TYR A C 1
ATOM 708 O O . TYR A 1 87 ? 2.010 4.606 8.416 1.00 95.00 87 TYR A O 1
ATOM 716 N N . ILE A 1 88 ? 3.318 3.411 7.041 1.00 94.06 88 ILE A N 1
ATOM 717 C CA . ILE A 1 88 ? 2.342 2.325 6.860 1.00 94.06 88 ILE A CA 1
ATOM 718 C C . ILE A 1 88 ? 2.240 1.414 8.088 1.00 94.06 88 ILE A C 1
ATOM 720 O O . ILE A 1 88 ? 1.192 0.816 8.331 1.00 94.06 88 ILE A O 1
ATOM 724 N N . ARG A 1 89 ? 3.304 1.322 8.895 1.00 93.50 89 ARG A N 1
ATOM 725 C CA . ARG A 1 89 ? 3.360 0.469 10.089 1.00 93.50 89 ARG A CA 1
ATOM 726 C C . ARG A 1 89 ? 2.163 0.647 11.040 1.00 93.50 89 ARG A C 1
ATOM 728 O O . ARG A 1 89 ? 1.454 -0.341 11.239 1.00 93.50 89 ARG A O 1
ATOM 735 N N . PRO A 1 90 ? 1.856 1.849 11.562 1.00 94.25 90 PRO A N 1
ATOM 736 C CA . PRO A 1 90 ? 0.720 2.032 12.468 1.00 94.25 90 PRO A CA 1
ATOM 737 C C . PRO A 1 90 ? -0.641 1.778 11.799 1.00 94.25 90 PRO A C 1
ATOM 739 O O . PRO A 1 90 ? -1.617 1.484 12.488 1.00 94.25 90 PRO A O 1
ATOM 742 N N . ILE A 1 91 ? -0.742 1.886 10.468 1.00 93.94 91 ILE A N 1
ATOM 743 C CA . ILE A 1 91 ? -1.968 1.550 9.727 1.00 93.94 91 ILE A CA 1
ATOM 744 C C . ILE A 1 91 ? -2.187 0.035 9.759 1.00 93.94 91 ILE A C 1
ATOM 746 O O . ILE A 1 91 ? -3.273 -0.424 10.110 1.00 93.94 91 ILE A O 1
ATOM 750 N N . ARG A 1 92 ? -1.142 -0.743 9.458 1.00 94.56 92 ARG A N 1
ATOM 751 C CA . ARG A 1 92 ? -1.196 -2.211 9.478 1.00 94.56 92 ARG A CA 1
ATOM 752 C C . ARG A 1 92 ? -1.427 -2.766 10.880 1.00 94.56 92 ARG A C 1
ATOM 754 O O . ARG A 1 92 ? -2.233 -3.677 11.040 1.00 94.56 92 ARG A O 1
ATOM 761 N N . GLU A 1 93 ? -0.804 -2.179 11.898 1.00 93.69 93 GLU A N 1
ATOM 762 C CA . GLU A 1 93 ? -1.049 -2.552 13.298 1.00 93.69 93 GLU A CA 1
ATOM 763 C C . GLU A 1 93 ? -2.523 -2.356 13.691 1.00 93.69 93 GLU A C 1
ATOM 765 O O . GLU A 1 93 ? -3.135 -3.254 14.265 1.00 93.69 93 GLU A O 1
ATOM 770 N N . LYS A 1 94 ? -3.145 -1.231 13.304 1.00 93.50 94 LYS A N 1
ATOM 771 C CA . LYS A 1 94 ? -4.583 -0.981 13.537 1.00 93.50 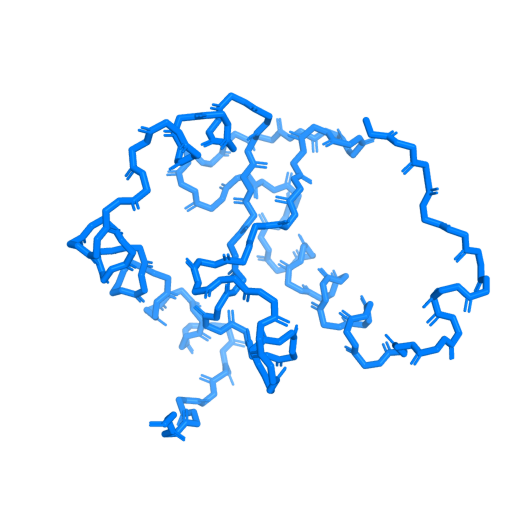94 LYS A CA 1
ATOM 772 C C . LYS A 1 94 ? -5.501 -1.950 12.790 1.00 93.50 94 LYS A C 1
ATOM 774 O O . LYS A 1 94 ? -6.613 -2.198 13.244 1.00 93.50 94 LYS A O 1
ATOM 779 N N . GLN A 1 95 ? -5.050 -2.489 11.659 1.00 91.75 95 GLN A N 1
ATOM 780 C CA . GLN A 1 95 ? -5.755 -3.522 10.892 1.00 91.75 95 GLN A CA 1
ATOM 781 C C . GLN A 1 95 ? -5.536 -4.940 11.460 1.00 91.75 95 GLN A C 1
ATOM 783 O O . GLN A 1 95 ? -6.097 -5.903 10.940 1.00 91.75 95 GLN A O 1
ATOM 788 N N . GLY A 1 96 ? -4.748 -5.085 12.533 1.00 92.62 96 GLY A N 1
ATOM 789 C CA . GLY A 1 96 ? -4.510 -6.357 13.217 1.00 92.62 96 GLY A CA 1
ATOM 790 C C . GLY A 1 96 ? -3.386 -7.205 12.620 1.00 92.62 96 GLY A C 1
ATOM 791 O O . GLY A 1 96 ? -3.267 -8.379 12.971 1.00 92.62 96 GLY A O 1
ATOM 792 N N . TYR A 1 97 ? -2.556 -6.649 11.731 1.00 90.00 97 TYR A N 1
ATOM 793 C CA . TYR A 1 97 ? -1.332 -7.327 11.306 1.00 90.00 97 TYR A CA 1
ATOM 794 C C . TYR A 1 97 ? -0.274 -7.202 12.404 1.00 90.00 97 TYR A C 1
ATOM 796 O O . TYR A 1 97 ? -0.099 -6.140 13.001 1.00 90.00 97 TYR A O 1
ATOM 804 N N . LEU A 1 98 ? 0.428 -8.302 12.667 1.00 80.19 98 LEU A N 1
ATOM 805 C CA . LEU A 1 98 ? 1.566 -8.327 13.577 1.00 80.19 98 LEU A CA 1
ATOM 806 C C . LEU A 1 98 ? 2.838 -8.099 12.767 1.00 80.19 98 LEU A C 1
ATOM 808 O O . LEU A 1 98 ? 3.001 -8.694 11.698 1.00 80.19 98 LEU A O 1
ATOM 812 N N . SER A 1 99 ? 3.730 -7.247 13.277 1.00 62.81 99 SER A N 1
ATOM 813 C CA . SER A 1 99 ? 5.059 -7.054 12.700 1.00 62.81 99 SER A CA 1
ATOM 814 C C . SER A 1 99 ? 5.763 -8.403 12.687 1.00 62.81 99 SER A C 1
ATOM 816 O O . SER A 1 99 ? 6.097 -8.938 13.741 1.00 62.81 99 SER A O 1
ATOM 818 N N . ILE A 1 100 ? 5.948 -8.970 11.500 1.00 59.50 100 ILE A N 1
ATOM 819 C CA . ILE A 1 100 ? 6.848 -10.101 11.316 1.00 59.50 100 ILE A CA 1
ATOM 820 C C . ILE A 1 100 ? 8.216 -9.458 11.138 1.00 59.50 100 ILE A C 1
ATOM 822 O O . ILE A 1 100 ? 8.392 -8.680 10.196 1.00 59.50 100 ILE A O 1
ATOM 826 N N . ASP A 1 101 ? 9.134 -9.703 12.073 1.00 49.69 101 ASP A N 1
ATOM 827 C CA . ASP A 1 101 ? 10.514 -9.235 11.956 1.00 49.69 101 ASP A CA 1
ATOM 828 C C . ASP A 1 101 ? 11.060 -9.635 10.573 1.00 49.69 101 ASP A C 1
ATOM 830 O O . ASP A 1 101 ? 10.975 -10.801 10.175 1.00 49.69 101 ASP A O 1
ATOM 834 N N . ILE A 1 102 ? 11.517 -8.636 9.808 1.00 49.19 102 ILE A N 1
ATOM 835 C CA . ILE A 1 102 ? 12.100 -8.790 8.464 1.00 49.19 102 ILE A CA 1
ATOM 836 C C . ILE A 1 102 ? 13.593 -9.062 8.602 1.00 49.19 102 ILE A C 1
ATOM 838 O O . ILE A 1 102 ? 14.247 -8.281 9.331 1.00 49.19 102 ILE A O 1
#